Protein AF-A0A285UBF6-F1 (afdb_monomer_lite)

pLDDT: mean 87.91, std 9.46, range [45.56, 95.94]

Organism: NCBI:txid714307

Foldseek 3Di:
DVVVLVVLLVVLVVVQVVCVVVVVDDDDPDPVSSVVSSVVSVVVVVVVVVVVVVVVVVCCVPPVVVVVVVVVQVVVCVVPVDRPPPPPD

Radius of gyration: 24.99 Å; chains: 1; bounding box: 46×31×64 Å

Structure (mmCIF, N/CA/C/O backbone):
data_AF-A0A285UBF6-F1
#
_entry.id   AF-A0A285UBF6-F1
#
loop_
_atom_site.group_PDB
_atom_site.id
_atom_site.type_symbol
_atom_site.label_atom_id
_atom_site.label_alt_id
_atom_site.label_comp_id
_atom_site.label_asym_id
_atom_site.label_entity_id
_atom_site.label_seq_id
_atom_site.pdbx_PDB_ins_code
_atom_site.Cartn_x
_atom_site.Cartn_y
_atom_site.Cartn_z
_atom_site.occupancy
_atom_site.B_iso_or_equiv
_atom_site.auth_seq_id
_atom_site.auth_comp_id
_atom_site.auth_asym_id
_atom_site.auth_atom_id
_atom_site.pdbx_PDB_model_num
ATOM 1 N N . MET A 1 1 ? 15.850 -13.392 -0.431 1.00 76.31 1 MET A N 1
ATOM 2 C CA . MET A 1 1 ? 15.673 -11.980 -0.851 1.00 76.31 1 MET A CA 1
ATOM 3 C C . MET A 1 1 ? 15.727 -11.813 -2.365 1.00 76.31 1 MET A C 1
ATOM 5 O O . MET A 1 1 ? 14.833 -11.172 -2.897 1.00 76.31 1 MET A O 1
ATOM 9 N N . VAL A 1 2 ? 16.678 -12.456 -3.053 1.00 83.06 2 VAL A N 1
ATOM 10 C CA . VAL A 1 2 ? 16.822 -12.427 -4.524 1.00 83.06 2 VAL A CA 1
ATOM 11 C C . VAL A 1 2 ? 15.515 -12.735 -5.269 1.00 83.06 2 VAL A C 1
ATOM 13 O O . VAL A 1 2 ? 15.082 -11.933 -6.086 1.00 83.06 2 VAL A O 1
ATOM 16 N N . MET A 1 3 ? 14.806 -13.810 -4.900 1.00 90.50 3 MET A N 1
ATOM 17 C CA . MET A 1 3 ? 13.509 -14.159 -5.506 1.00 90.50 3 MET A CA 1
ATOM 18 C C . MET A 1 3 ? 12.473 -13.023 -5.432 1.00 90.50 3 MET A C 1
ATOM 20 O O . MET A 1 3 ? 11.733 -12.795 -6.380 1.00 90.50 3 MET A O 1
ATOM 24 N N . ARG A 1 4 ? 12.427 -12.264 -4.326 1.00 85.75 4 A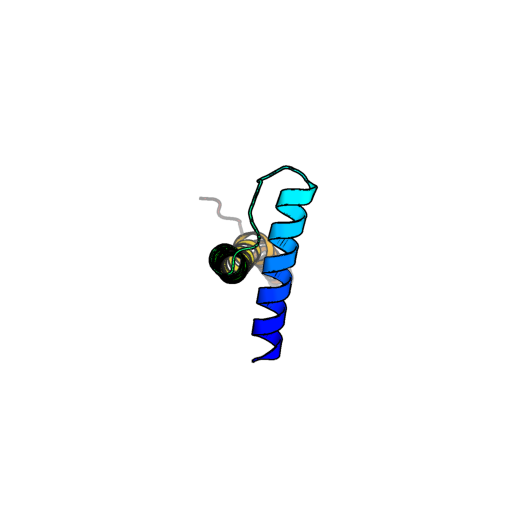RG A N 1
ATOM 25 C CA . ARG A 1 4 ? 11.481 -11.141 -4.197 1.00 85.75 4 ARG A CA 1
ATOM 26 C C . ARG A 1 4 ? 11.826 -10.003 -5.148 1.00 85.75 4 ARG A C 1
ATOM 28 O O . ARG A 1 4 ? 10.919 -9.401 -5.700 1.00 85.75 4 ARG A O 1
ATOM 35 N N . ILE A 1 5 ? 13.113 -9.726 -5.341 1.00 86.00 5 ILE A N 1
ATOM 36 C CA . ILE A 1 5 ? 13.579 -8.688 -6.268 1.00 86.00 5 ILE A CA 1
ATOM 37 C C . ILE A 1 5 ? 13.212 -9.071 -7.705 1.00 86.00 5 ILE A C 1
ATOM 39 O O . ILE A 1 5 ? 12.662 -8.247 -8.427 1.00 86.00 5 ILE A O 1
ATOM 43 N N . ILE A 1 6 ? 13.424 -10.337 -8.081 1.00 89.31 6 ILE A N 1
ATOM 44 C CA . ILE A 1 6 ? 13.035 -10.862 -9.398 1.00 89.31 6 ILE A CA 1
ATOM 45 C C . ILE A 1 6 ? 11.522 -10.732 -9.609 1.00 89.31 6 ILE A C 1
ATOM 47 O O . ILE A 1 6 ? 11.089 -10.268 -10.659 1.00 89.31 6 ILE A O 1
ATOM 51 N N . LEU A 1 7 ? 10.715 -11.069 -8.598 1.00 91.25 7 LEU A N 1
ATOM 52 C CA . LEU A 1 7 ? 9.263 -10.901 -8.666 1.00 91.25 7 LEU A CA 1
ATOM 53 C C . LEU A 1 7 ? 8.853 -9.431 -8.826 1.00 91.25 7 LEU A C 1
ATOM 55 O O . LEU A 1 7 ? 7.966 -9.146 -9.622 1.00 91.25 7 LEU A O 1
ATOM 59 N N . TYR A 1 8 ? 9.499 -8.489 -8.131 1.00 89.56 8 TYR A N 1
ATOM 60 C CA . TYR A 1 8 ? 9.212 -7.064 -8.327 1.00 89.56 8 TYR A CA 1
ATOM 61 C C . TYR A 1 8 ? 9.556 -6.590 -9.735 1.00 89.56 8 TYR A C 1
ATOM 63 O O . TYR A 1 8 ? 8.769 -5.852 -10.320 1.00 89.56 8 TYR A O 1
ATOM 71 N N . ALA A 1 9 ? 10.679 -7.043 -10.290 1.00 88.38 9 ALA A N 1
ATOM 72 C CA . ALA A 1 9 ? 11.055 -6.727 -11.662 1.00 88.38 9 ALA A CA 1
ATOM 73 C C . ALA A 1 9 ? 10.062 -7.322 -12.676 1.00 88.38 9 ALA A C 1
ATOM 75 O O . ALA A 1 9 ? 9.653 -6.636 -13.609 1.00 88.38 9 ALA A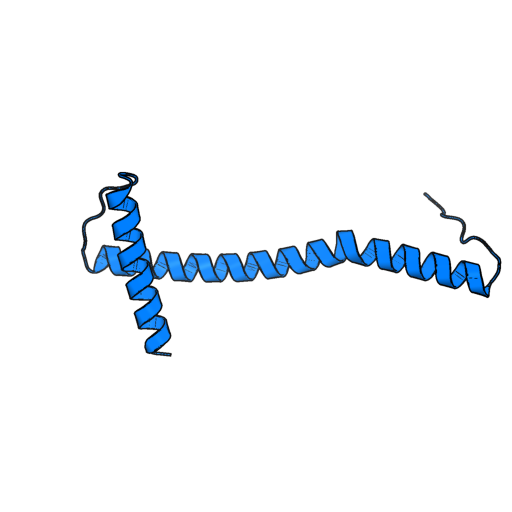 O 1
ATOM 76 N N . ALA A 1 10 ? 9.612 -8.563 -12.462 1.00 91.75 10 ALA A N 1
ATOM 77 C CA . ALA A 1 10 ? 8.595 -9.203 -13.296 1.00 91.75 10 ALA A CA 1
ATOM 78 C C . ALA A 1 10 ? 7.251 -8.456 -13.239 1.00 91.75 10 ALA A C 1
ATOM 80 O O . ALA A 1 10 ? 6.629 -8.230 -14.273 1.00 91.75 10 ALA A O 1
ATOM 81 N N . VAL A 1 11 ? 6.828 -8.016 -12.049 1.00 93.25 11 VAL A N 1
ATOM 82 C CA . VAL A 1 11 ? 5.621 -7.190 -11.881 1.00 93.25 11 VAL A CA 1
ATOM 83 C C . VAL A 1 11 ? 5.802 -5.810 -12.518 1.00 93.25 11 VAL A C 1
ATOM 85 O O . VAL A 1 11 ? 4.872 -5.312 -13.142 1.00 93.25 11 VAL A O 1
ATOM 88 N N . GLY A 1 12 ? 6.991 -5.209 -12.423 1.00 90.81 12 GLY A N 1
ATOM 89 C CA . GLY A 1 12 ? 7.329 -3.963 -13.113 1.00 90.81 12 GLY A CA 1
ATOM 90 C C . GLY A 1 12 ? 7.206 -4.098 -14.634 1.00 90.81 12 GLY A C 1
ATOM 91 O O . GLY A 1 12 ? 6.523 -3.298 -15.270 1.00 90.81 12 GLY A O 1
ATOM 92 N N . L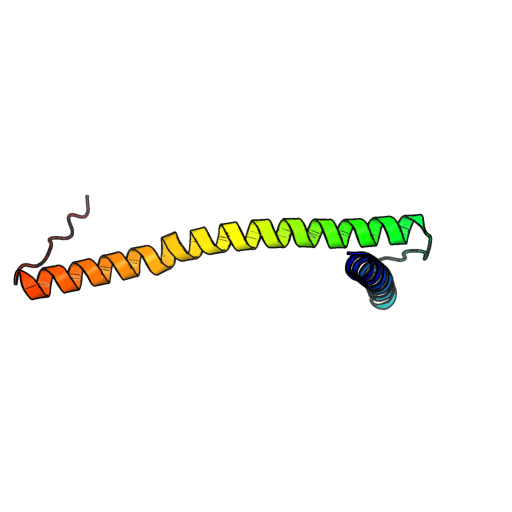EU A 1 13 ? 7.766 -5.159 -15.216 1.00 92.81 13 LEU A N 1
ATOM 93 C CA . LEU A 1 13 ? 7.611 -5.470 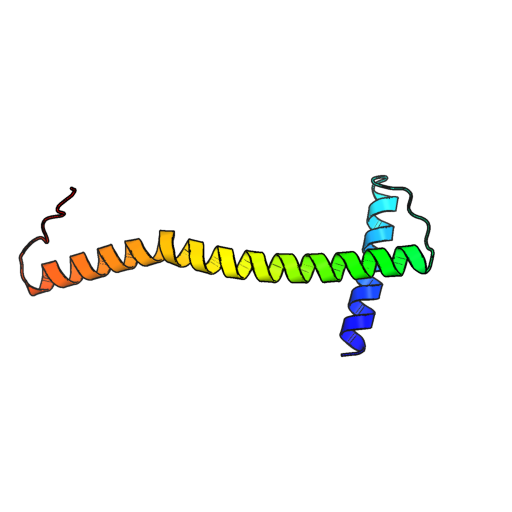-16.642 1.00 92.81 13 LEU A CA 1
ATOM 94 C C . LEU A 1 13 ? 6.145 -5.686 -17.030 1.00 92.81 13 LEU A C 1
ATOM 96 O O . LEU A 1 13 ? 5.678 -5.114 -18.013 1.00 92.81 13 LEU A O 1
ATOM 100 N N . LEU A 1 14 ? 5.403 -6.459 -16.234 1.00 94.00 14 LEU A N 1
ATOM 101 C CA . LEU A 1 14 ? 3.979 -6.703 -16.456 1.00 94.00 14 LEU A CA 1
ATOM 102 C C . LEU A 1 14 ? 3.160 -5.408 -16.369 1.00 94.00 14 LEU A C 1
ATOM 104 O O . LEU A 1 14 ? 2.235 -5.218 -17.151 1.00 94.00 14 LEU A O 1
ATOM 108 N N . SER A 1 15 ? 3.517 -4.486 -15.475 1.00 91.94 15 SER A N 1
ATOM 109 C CA . SER A 1 15 ? 2.844 -3.189 -15.372 1.00 91.94 15 SER A CA 1
ATOM 110 C C . SER A 1 15 ? 3.051 -2.324 -16.620 1.00 91.94 15 SER A C 1
ATOM 112 O O . SER A 1 15 ? 2.084 -1.762 -17.123 1.00 91.94 15 SER A O 1
ATOM 114 N N . ILE A 1 16 ? 4.264 -2.299 -17.188 1.00 93.25 16 ILE A N 1
ATOM 115 C CA . ILE A 1 16 ? 4.545 -1.622 -18.467 1.00 93.25 16 ILE A CA 1
ATOM 116 C C . ILE A 1 16 ? 3.761 -2.283 -19.608 1.00 93.25 16 ILE A C 1
ATOM 118 O O . ILE A 1 16 ? 3.191 -1.589 -20.450 1.00 93.25 16 ILE A O 1
ATOM 122 N N . TYR A 1 17 ? 3.686 -3.616 -19.619 1.00 93.88 17 TYR A N 1
ATOM 123 C CA . TYR A 1 17 ? 2.892 -4.356 -20.598 1.00 93.88 17 TYR A CA 1
ATOM 124 C C . TYR A 1 17 ? 1.414 -3.993 -20.547 1.00 93.88 17 TYR A C 1
ATOM 126 O O . TYR A 1 17 ? 0.842 -3.660 -21.581 1.00 93.88 17 TYR A O 1
ATOM 134 N N . LEU A 1 18 ? 0.811 -3.992 -19.360 1.00 93.00 18 LEU A N 1
ATOM 135 C CA . LEU A 1 18 ? -0.597 -3.640 -19.206 1.00 93.00 18 LEU A CA 1
ATOM 136 C C . LEU A 1 18 ? -0.869 -2.182 -19.592 1.00 93.00 18 LEU A C 1
ATOM 138 O O . LEU A 1 18 ? -1.858 -1.920 -20.267 1.00 93.00 18 LEU A O 1
ATOM 142 N N . LEU A 1 19 ? 0.004 -1.242 -19.215 1.00 93.94 19 LEU A N 1
ATOM 143 C CA . LEU A 1 19 ? -0.162 0.173 -19.570 1.00 93.94 19 LEU A CA 1
ATOM 144 C C . LEU A 1 19 ? -0.145 0.401 -21.085 1.00 93.94 19 LEU A C 1
ATOM 146 O O . LEU A 1 19 ? -0.960 1.174 -21.585 1.00 93.94 19 LEU A O 1
ATOM 150 N N . ASN A 1 20 ? 0.731 -0.305 -21.801 1.00 93.00 20 ASN A N 1
ATOM 151 C CA . ASN A 1 20 ? 0.759 -0.277 -23.260 1.00 93.00 20 ASN A CA 1
ATOM 152 C C . ASN A 1 20 ? -0.450 -1.005 -23.872 1.00 93.00 20 ASN A C 1
ATOM 154 O O . ASN A 1 20 ? -1.052 -0.494 -24.809 1.00 93.00 20 ASN A O 1
ATOM 158 N N . TYR A 1 21 ? -0.824 -2.178 -23.344 1.00 94.25 21 TYR A N 1
ATOM 159 C CA . TYR A 1 21 ? -1.940 -2.989 -23.852 1.00 94.25 21 TYR A CA 1
ATOM 160 C C . TYR A 1 21 ? -3.290 -2.272 -23.745 1.00 94.25 21 TYR A C 1
ATOM 162 O O . TYR A 1 21 ? -4.112 -2.364 -24.650 1.00 94.25 21 TYR A O 1
ATOM 170 N N . PHE A 1 22 ? -3.516 -1.549 -22.648 1.00 95.94 22 PHE A N 1
ATOM 171 C CA . PHE A 1 22 ? -4.720 -0.743 -22.446 1.00 95.94 22 PHE A CA 1
ATOM 172 C C . PHE A 1 22 ? -4.614 0.670 -23.038 1.00 95.94 22 PHE A C 1
ATOM 174 O O . PHE A 1 22 ? -5.486 1.491 -22.771 1.00 95.94 22 PHE A O 1
ATOM 181 N N . GLU A 1 23 ? -3.547 0.970 -23.787 1.00 89.50 23 GLU A N 1
ATOM 182 C CA . GLU A 1 23 ? -3.288 2.286 -24.393 1.00 89.50 23 GLU A CA 1
ATOM 183 C C . GLU A 1 23 ? -3.314 3.453 -23.382 1.00 89.50 23 GLU A C 1
ATOM 185 O O . GLU A 1 23 ? -3.548 4.607 -23.732 1.00 89.50 23 GLU A O 1
ATOM 190 N N . VAL A 1 24 ? -3.038 3.167 -22.104 1.00 91.25 24 VAL A N 1
ATOM 191 C CA . VAL A 1 24 ? -3.011 4.171 -21.027 1.00 91.25 24 VAL A CA 1
ATOM 192 C C . VAL A 1 24 ? -1.754 5.034 -21.133 1.00 91.25 24 VAL A C 1
ATOM 194 O O . VAL A 1 24 ? -1.794 6.233 -20.861 1.00 91.25 24 VAL A O 1
ATOM 197 N N . ALA A 1 25 ? -0.628 4.425 -21.511 1.00 87.06 25 ALA A N 1
ATOM 198 C CA . ALA A 1 25 ? 0.631 5.118 -21.747 1.00 87.06 25 ALA A CA 1
ATOM 199 C C . ALA A 1 25 ? 1.527 4.303 -22.687 1.00 87.06 25 ALA A C 1
ATOM 201 O O . ALA A 1 25 ? 1.739 3.112 -22.458 1.00 87.06 25 ALA A O 1
ATOM 202 N N . ALA A 1 26 ? 2.098 4.964 -23.697 1.00 88.56 26 ALA A N 1
ATOM 203 C CA . ALA A 1 26 ? 3.077 4.373 -24.604 1.00 88.56 26 ALA A CA 1
ATOM 204 C C . ALA A 1 26 ? 4.475 4.414 -23.964 1.00 88.56 26 ALA A C 1
ATOM 206 O O . ALA A 1 26 ? 5.188 5.414 -24.053 1.00 88.56 26 ALA A O 1
ATOM 207 N N . ILE A 1 27 ? 4.845 3.345 -23.262 1.00 89.88 27 ILE A N 1
ATOM 208 C CA . ILE A 1 27 ? 6.103 3.244 -22.514 1.00 89.88 27 ILE A CA 1
ATOM 209 C C . ILE A 1 27 ? 7.026 2.247 -23.209 1.00 89.88 27 ILE A C 1
ATOM 211 O O . ILE A 1 27 ? 6.727 1.056 -23.292 1.00 89.88 27 ILE A O 1
ATOM 215 N N . GLU A 1 28 ? 8.190 2.720 -23.645 1.00 92.69 28 GLU A N 1
ATOM 216 C CA . GLU A 1 28 ? 9.220 1.867 -24.234 1.00 92.69 28 GLU A CA 1
ATOM 217 C C . GLU A 1 28 ? 9.856 0.927 -23.198 1.00 92.69 28 GLU A C 1
ATOM 219 O O . GLU A 1 28 ? 10.101 1.301 -22.046 1.00 92.69 28 GLU A O 1
ATOM 224 N N . TYR A 1 29 ? 10.204 -0.288 -23.625 1.00 90.81 29 TYR A N 1
ATOM 225 C CA . TYR A 1 29 ? 10.880 -1.279 -22.783 1.00 90.81 29 TYR A CA 1
ATOM 226 C C . TYR A 1 29 ? 12.383 -1.004 -22.687 1.00 90.81 29 TYR A C 1
ATOM 228 O O . TYR A 1 29 ? 13.210 -1.716 -23.252 1.00 90.81 29 TYR A O 1
ATOM 236 N N . THR A 1 30 ? 12.741 0.040 -21.946 1.00 93.94 30 THR A N 1
ATOM 237 C CA . THR A 1 30 ? 14.134 0.365 -21.619 1.00 93.94 30 THR A CA 1
ATOM 238 C C . THR A 1 30 ? 14.471 -0.058 -20.192 1.00 93.94 30 THR A C 1
ATOM 240 O O . THR A 1 30 ? 13.601 -0.106 -19.319 1.00 93.94 30 THR A O 1
ATOM 243 N N . PHE A 1 31 ? 15.753 -0.318 -19.912 1.00 89.94 31 PHE A N 1
ATOM 244 C CA . PHE A 1 31 ? 16.212 -0.631 -18.551 1.00 89.94 31 PHE A CA 1
ATOM 245 C C . PHE A 1 31 ? 15.807 0.445 -17.531 1.00 89.94 31 PHE A C 1
ATOM 247 O O . PHE A 1 31 ? 15.438 0.117 -16.405 1.00 89.94 31 PHE A O 1
ATOM 254 N N . VAL A 1 32 ? 15.827 1.718 -17.938 1.00 92.44 32 VAL A N 1
ATOM 255 C CA . VAL A 1 32 ? 15.427 2.859 -17.103 1.00 92.44 32 VAL A CA 1
ATOM 256 C C . VAL A 1 32 ? 13.941 2.776 -16.752 1.00 92.44 32 VAL A C 1
ATOM 258 O O . VAL A 1 32 ? 13.584 2.851 -15.577 1.00 92.44 32 VAL A O 1
ATOM 261 N N . ASN A 1 33 ? 13.077 2.544 -17.742 1.00 92.25 33 ASN A N 1
ATOM 262 C CA . ASN A 1 33 ? 11.632 2.461 -17.525 1.00 92.25 33 ASN A CA 1
ATOM 263 C C . ASN A 1 33 ? 11.256 1.257 -16.657 1.00 92.25 33 ASN A C 1
ATOM 265 O O . ASN A 1 33 ? 10.425 1.378 -15.759 1.00 92.25 33 ASN A O 1
ATOM 269 N N . VAL A 1 34 ? 11.917 0.114 -16.856 1.00 91.44 34 VAL A N 1
ATOM 270 C CA . VAL A 1 34 ? 11.719 -1.081 -16.022 1.00 91.44 34 VAL A CA 1
ATOM 271 C C . VAL A 1 34 ? 12.152 -0.828 -14.578 1.00 91.44 34 VAL A C 1
ATOM 273 O O . VAL A 1 34 ? 11.443 -1.225 -13.649 1.00 91.44 34 VAL A O 1
ATOM 276 N N . ALA A 1 35 ? 13.276 -0.138 -14.364 1.00 90.56 35 ALA A N 1
ATOM 277 C CA . ALA A 1 35 ? 13.730 0.237 -13.028 1.00 90.56 35 ALA A CA 1
ATOM 278 C C . ALA A 1 35 ? 12.743 1.194 -12.339 1.00 90.56 35 ALA A C 1
ATOM 280 O O . ALA A 1 35 ? 12.405 0.983 -11.173 1.00 90.56 35 ALA A O 1
ATOM 281 N N . LEU A 1 36 ? 12.225 2.191 -13.064 1.00 92.44 36 LEU A N 1
ATOM 282 C CA . LEU A 1 36 ? 11.211 3.121 -12.558 1.00 92.44 36 LEU A CA 1
ATOM 283 C C . LEU A 1 36 ? 9.900 2.409 -12.210 1.00 92.44 36 LEU A C 1
ATOM 285 O O . LEU A 1 36 ? 9.383 2.599 -11.110 1.00 92.44 36 LEU A O 1
ATOM 289 N N . ALA A 1 37 ? 9.394 1.546 -13.093 1.00 92.56 37 ALA A N 1
ATOM 290 C CA . ALA A 1 37 ? 8.182 0.767 -12.844 1.00 92.56 37 ALA A CA 1
ATOM 291 C C . ALA A 1 37 ? 8.347 -0.153 -11.626 1.00 92.56 37 ALA A C 1
ATOM 293 O O . ALA A 1 37 ? 7.499 -0.186 -10.735 1.00 92.56 37 ALA A O 1
ATOM 294 N N . THR A 1 38 ? 9.486 -0.840 -11.529 1.00 91.75 38 THR A N 1
ATOM 295 C CA . THR A 1 38 ? 9.823 -1.677 -10.368 1.00 91.75 38 THR A CA 1
ATOM 296 C C . THR A 1 38 ? 9.882 -0.844 -9.083 1.00 91.75 38 THR A C 1
ATOM 298 O O . THR A 1 38 ? 9.318 -1.238 -8.060 1.00 91.75 38 THR A O 1
ATOM 301 N N . GLY A 1 39 ? 10.514 0.333 -9.131 1.00 92.62 39 GLY A N 1
ATOM 302 C CA . GLY A 1 39 ? 10.564 1.278 -8.015 1.00 92.62 39 GLY A CA 1
ATOM 303 C C . GLY A 1 39 ? 9.175 1.750 -7.580 1.00 92.62 39 GLY A C 1
ATOM 304 O O . GLY A 1 39 ? 8.874 1.746 -6.385 1.00 92.62 39 GLY A O 1
ATOM 305 N N . ALA A 1 40 ? 8.297 2.066 -8.534 1.00 92.75 40 ALA A N 1
ATOM 306 C CA . ALA A 1 40 ? 6.918 2.462 -8.268 1.00 92.75 40 ALA A CA 1
ATOM 307 C C . ALA A 1 40 ? 6.116 1.338 -7.591 1.00 92.75 40 ALA A C 1
ATOM 309 O O . ALA A 1 40 ? 5.416 1.590 -6.611 1.00 92.75 40 ALA A O 1
ATOM 310 N N . VAL A 1 41 ? 6.271 0.086 -8.036 1.00 92.62 41 VAL A N 1
ATOM 311 C CA . VAL A 1 41 ? 5.635 -1.084 -7.401 1.00 92.62 41 VAL A CA 1
ATOM 312 C C . VAL A 1 41 ? 6.086 -1.237 -5.944 1.00 92.62 41 VAL A C 1
ATOM 314 O O . VAL A 1 41 ? 5.269 -1.496 -5.053 1.00 92.62 41 VAL A O 1
ATOM 317 N N . VAL A 1 42 ? 7.380 -1.054 -5.669 1.00 92.06 42 VAL A N 1
ATOM 318 C CA . VAL A 1 42 ? 7.910 -1.100 -4.297 1.00 92.06 42 VAL A CA 1
ATOM 319 C C . VAL A 1 42 ? 7.339 0.039 -3.453 1.00 92.06 42 VAL A C 1
ATOM 321 O O . VAL A 1 42 ? 6.909 -0.198 -2.322 1.00 92.06 42 VAL A O 1
ATOM 324 N N . LEU A 1 43 ? 7.282 1.252 -4.002 1.00 93.69 43 LEU A N 1
ATOM 325 C CA . LEU A 1 43 ? 6.723 2.415 -3.321 1.00 93.69 43 LEU A CA 1
ATOM 326 C C . LEU A 1 43 ? 5.238 2.206 -2.991 1.00 93.69 43 LEU A C 1
ATOM 328 O O . LEU A 1 43 ? 4.840 2.380 -1.839 1.00 93.69 43 LEU A O 1
ATOM 332 N N . LEU A 1 44 ? 4.440 1.716 -3.944 1.00 93.06 44 LEU A N 1
ATOM 333 C CA . LEU A 1 44 ? 3.032 1.365 -3.731 1.00 93.06 44 LEU A CA 1
ATOM 334 C C . LEU A 1 44 ? 2.854 0.346 -2.605 1.00 93.06 44 LEU A C 1
ATOM 336 O O . LEU A 1 44 ? 1.955 0.490 -1.779 1.00 93.06 44 LEU A O 1
ATOM 340 N N . ARG A 1 45 ? 3.733 -0.656 -2.511 1.00 90.88 45 ARG A N 1
ATOM 341 C CA . ARG A 1 45 ? 3.697 -1.624 -1.409 1.00 90.88 45 ARG A CA 1
ATOM 342 C C . ARG A 1 45 ? 3.946 -0.965 -0.051 1.00 90.88 45 ARG A C 1
ATOM 344 O O . ARG A 1 45 ? 3.294 -1.334 0.928 1.00 90.88 45 ARG A O 1
ATOM 351 N N . ILE A 1 46 ? 4.890 -0.027 0.023 1.00 92.56 46 ILE A N 1
ATOM 352 C CA . ILE A 1 46 ? 5.180 0.721 1.255 1.00 92.56 46 ILE A CA 1
ATOM 353 C C . ILE A 1 46 ? 3.960 1.557 1.646 1.00 92.56 46 ILE A C 1
ATOM 355 O O . ILE A 1 46 ? 3.494 1.450 2.782 1.00 92.56 46 ILE A O 1
ATOM 359 N N . LEU A 1 47 ? 3.394 2.308 0.698 1.00 93.50 47 LEU A N 1
ATOM 360 C CA . LEU A 1 47 ? 2.187 3.107 0.920 1.00 93.50 47 LEU A CA 1
ATOM 361 C C . LEU A 1 47 ? 1.013 2.233 1.375 1.00 93.50 47 LEU A C 1
ATOM 363 O O . LEU A 1 47 ? 0.374 2.548 2.376 1.00 93.50 47 LEU A O 1
ATOM 367 N N . TYR A 1 48 ? 0.776 1.098 0.716 1.00 92.06 48 TYR A N 1
ATOM 368 C CA . TYR A 1 48 ? -0.265 0.147 1.103 1.00 92.06 48 TYR A CA 1
ATOM 369 C C . TYR A 1 48 ? -0.063 -0.374 2.530 1.00 92.06 48 TYR A C 1
ATOM 371 O O . TYR A 1 48 ? -1.009 -0.454 3.317 1.00 92.06 48 TYR A O 1
ATOM 379 N N . SER A 1 49 ? 1.177 -0.692 2.911 1.00 90.75 49 SER A N 1
ATOM 380 C CA . SER A 1 49 ? 1.474 -1.132 4.275 1.00 90.75 49 SER A CA 1
ATOM 381 C C . SER A 1 49 ? 1.236 -0.035 5.314 1.00 90.75 49 SER A C 1
ATOM 383 O O . SER A 1 49 ? 0.841 -0.356 6.435 1.00 90.75 49 SER A O 1
ATOM 385 N N . LEU A 1 50 ? 1.510 1.229 4.991 1.00 91.56 50 LEU A N 1
ATOM 386 C CA . LEU A 1 50 ? 1.246 2.354 5.891 1.00 91.56 50 LEU A CA 1
ATOM 387 C C . LEU A 1 50 ? -0.258 2.594 6.021 1.00 91.56 50 LEU A C 1
ATOM 389 O O . LEU A 1 50 ? -0.781 2.664 7.133 1.00 91.56 50 LEU A O 1
ATOM 393 N N . PHE A 1 51 ? -0.958 2.629 4.889 1.00 91.38 51 PHE A N 1
ATOM 394 C CA . PHE A 1 51 ? -2.394 2.859 4.839 1.00 91.38 51 PHE A CA 1
ATOM 395 C C . PHE A 1 51 ? -3.175 1.775 5.583 1.00 91.38 51 PHE A C 1
ATOM 397 O O . PHE A 1 51 ? -4.029 2.086 6.401 1.00 91.38 51 PHE A O 1
ATOM 404 N N . THR A 1 52 ? -2.845 0.497 5.383 1.00 91.19 52 THR A N 1
ATOM 405 C CA . THR A 1 52 ? -3.523 -0.611 6.081 1.00 91.19 52 THR A CA 1
ATOM 406 C C . THR A 1 52 ? -3.280 -0.616 7.588 1.00 91.19 52 THR A C 1
ATOM 408 O O . THR A 1 52 ? -4.175 -0.987 8.348 1.00 91.19 52 THR A O 1
ATOM 411 N N . ARG A 1 53 ? -2.098 -0.185 8.049 1.00 89.75 53 ARG A N 1
ATOM 412 C CA . ARG A 1 53 ? -1.840 0.009 9.485 1.00 89.75 53 ARG A CA 1
ATOM 413 C C . ARG A 1 53 ? -2.708 1.124 10.049 1.00 89.75 53 ARG A C 1
ATOM 415 O O . ARG A 1 53 ? -3.338 0.917 11.081 1.00 89.75 53 ARG A O 1
ATOM 422 N N . LEU A 1 54 ? -2.768 2.262 9.361 1.00 88.69 54 LEU A N 1
ATOM 423 C CA . LEU A 1 54 ? -3.600 3.387 9.772 1.00 88.69 54 LEU A CA 1
ATOM 424 C C . LEU A 1 54 ? -5.081 2.991 9.789 1.00 88.69 54 LEU A C 1
ATOM 426 O O . LEU A 1 54 ? -5.749 3.147 10.806 1.00 88.69 54 LEU A O 1
ATOM 430 N N . LEU A 1 55 ? -5.568 2.386 8.704 1.00 91.38 55 LEU A N 1
ATOM 431 C CA . LEU A 1 55 ? -6.948 1.932 8.574 1.00 91.38 55 LEU A CA 1
ATOM 432 C C . LEU A 1 55 ? -7.320 0.945 9.682 1.00 91.38 55 LEU A C 1
ATOM 434 O O . LEU A 1 55 ? -8.408 1.039 10.233 1.00 91.38 55 LEU A O 1
ATOM 438 N N . ARG A 1 56 ? -6.412 0.041 10.069 1.00 90.69 56 ARG A N 1
ATOM 439 C CA . ARG A 1 56 ? -6.643 -0.871 11.197 1.00 90.69 56 ARG A CA 1
ATOM 440 C C . ARG A 1 56 ? -6.887 -0.116 12.503 1.00 90.69 56 ARG A C 1
ATOM 442 O O . ARG A 1 56 ? -7.789 -0.492 13.244 1.00 90.69 56 ARG A O 1
ATOM 449 N N . VAL A 1 57 ? -6.106 0.929 12.781 1.00 89.69 57 VAL A N 1
ATOM 450 C CA . VAL A 1 57 ? -6.287 1.764 13.981 1.00 89.69 57 VAL A CA 1
ATOM 451 C C . VAL A 1 57 ? -7.617 2.508 13.918 1.00 89.69 57 VAL A C 1
ATOM 453 O O . VAL A 1 57 ? -8.353 2.506 14.899 1.00 89.69 57 VAL A O 1
ATOM 456 N N . PHE A 1 58 ? -7.966 3.073 12.761 1.00 90.94 58 PHE A N 1
ATOM 457 C CA . PHE A 1 58 ? -9.257 3.732 12.563 1.00 90.94 58 PHE A CA 1
ATOM 458 C C . PHE A 1 58 ? -10.430 2.768 12.759 1.00 90.94 58 PHE A C 1
ATOM 460 O O . PHE A 1 58 ? -11.333 3.051 13.537 1.00 90.94 58 PHE A O 1
ATOM 467 N N . VAL A 1 59 ? -10.406 1.599 12.118 1.00 89.62 59 VAL A N 1
ATOM 468 C CA . VAL A 1 59 ? -11.450 0.578 12.284 1.00 89.62 59 VAL A CA 1
ATOM 469 C C . VAL A 1 59 ? -11.549 0.146 13.746 1.00 89.62 59 VAL A C 1
ATOM 471 O O . VAL A 1 59 ? -12.648 0.019 14.276 1.00 89.62 59 VAL A O 1
ATOM 474 N N . PHE A 1 60 ? -10.423 -0.022 14.439 1.00 92.06 60 PHE A N 1
ATOM 475 C CA . PHE A 1 60 ? -10.444 -0.323 15.867 1.00 92.06 60 PHE A CA 1
ATOM 476 C C . PHE A 1 60 ? -11.110 0.793 16.687 1.00 92.06 60 PHE A C 1
ATOM 478 O O . PHE A 1 60 ? -12.029 0.523 17.457 1.00 92.06 60 PHE A O 1
ATOM 485 N N . ALA A 1 61 ? -10.698 2.043 16.487 1.00 91.81 61 ALA A N 1
ATOM 486 C CA . ALA A 1 61 ? -11.204 3.184 17.241 1.00 91.81 61 ALA A CA 1
ATOM 487 C C . ALA A 1 61 ? -12.689 3.478 16.977 1.00 91.81 61 ALA A C 1
ATOM 489 O O . ALA A 1 61 ? -13.411 3.817 17.906 1.00 91.81 61 ALA A O 1
ATOM 490 N N . PHE A 1 62 ? -13.158 3.344 15.736 1.00 92.25 62 PHE A N 1
ATOM 491 C CA . PHE A 1 62 ? -14.521 3.734 15.360 1.00 92.25 62 PHE A CA 1
ATOM 492 C C . PHE A 1 62 ? -15.520 2.577 15.330 1.00 92.25 6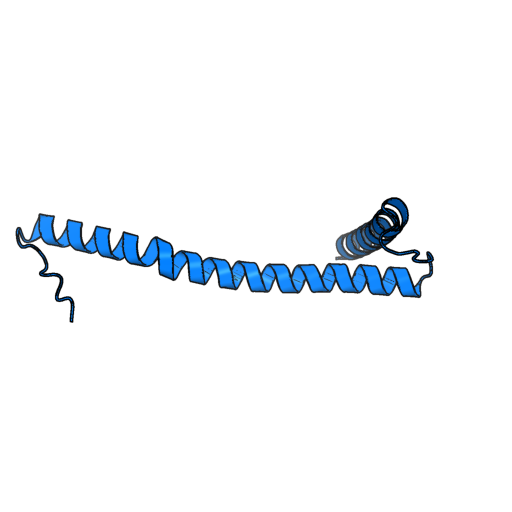2 PHE A C 1
ATOM 494 O O . PHE A 1 62 ? -16.716 2.819 15.442 1.00 92.25 62 PHE A O 1
ATOM 501 N N . VAL A 1 63 ? -15.063 1.330 15.189 1.00 90.88 63 VAL A N 1
ATOM 502 C CA . VAL A 1 63 ? -15.954 0.158 15.154 1.00 90.88 63 VAL A CA 1
ATOM 503 C C . VAL A 1 63 ? -15.849 -0.639 16.445 1.00 90.88 63 VAL A C 1
ATOM 505 O O . VAL A 1 63 ? -16.856 -0.886 17.100 1.00 90.88 63 VAL A O 1
ATOM 508 N N . PHE A 1 64 ? -14.639 -1.025 16.852 1.00 90.62 64 PHE A N 1
ATOM 509 C CA . PHE A 1 64 ? -14.472 -1.894 18.019 1.00 90.62 64 PHE A CA 1
ATOM 510 C C . PHE A 1 64 ? -14.629 -1.149 19.341 1.00 90.62 64 PHE A C 1
ATOM 512 O O . PHE A 1 64 ? -15.255 -1.680 20.253 1.00 90.62 64 PHE A O 1
ATOM 519 N N . LEU A 1 65 ? -14.102 0.070 19.459 1.00 92.06 65 LEU A N 1
ATOM 520 C CA . LEU A 1 65 ? -14.151 0.820 20.714 1.00 92.06 65 LEU A CA 1
ATOM 521 C C . LEU A 1 65 ? -15.594 1.123 21.172 1.00 92.06 65 LEU A C 1
ATOM 523 O O . LEU A 1 65 ? -15.887 0.862 22.339 1.00 92.06 65 LEU A O 1
ATOM 527 N N . PRO A 1 66 ? -16.532 1.552 20.297 1.00 90.75 66 PRO A N 1
ATOM 528 C CA . PRO A 1 66 ? -17.935 1.711 20.685 1.00 90.75 66 PRO A CA 1
ATOM 529 C C . PRO A 1 66 ? -18.616 0.389 21.048 1.00 90.75 66 PRO A C 1
ATOM 531 O O . PRO A 1 66 ? -19.384 0.342 22.005 1.00 90.75 66 PRO A O 1
ATOM 534 N N . LEU A 1 67 ? -18.312 -0.700 20.330 1.00 92.31 67 LEU A N 1
ATOM 535 C C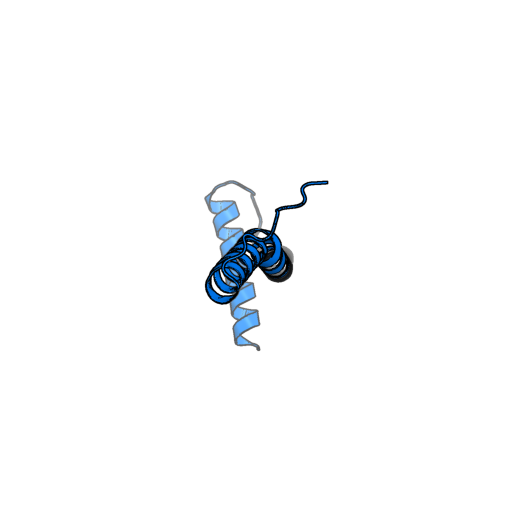A . LEU A 1 67 ? -18.847 -2.030 20.644 1.00 92.31 67 LEU A CA 1
ATOM 536 C C . LEU A 1 67 ? -18.368 -2.529 22.010 1.00 92.31 67 LEU A C 1
ATOM 538 O O . LEU A 1 67 ? -19.160 -3.068 22.778 1.00 92.31 67 LEU A O 1
ATOM 542 N N . ILE A 1 68 ? -17.091 -2.318 22.337 1.00 92.31 68 ILE A N 1
ATOM 543 C CA . ILE A 1 68 ? -16.542 -2.625 23.661 1.00 92.31 68 ILE A CA 1
ATOM 544 C C . ILE A 1 68 ? -17.209 -1.741 24.718 1.00 92.31 68 ILE A C 1
ATOM 546 O O . ILE A 1 68 ? -17.591 -2.250 25.765 1.00 92.31 68 ILE A O 1
ATOM 550 N N . GLY A 1 69 ? -17.409 -0.449 24.440 1.00 87.94 69 GLY A N 1
ATOM 551 C CA . GLY A 1 69 ? -18.137 0.458 25.330 1.00 87.94 69 GLY A CA 1
ATOM 552 C C . GLY A 1 69 ? -19.555 -0.033 25.637 1.00 87.94 69 GLY A C 1
ATOM 553 O O . GLY A 1 69 ? -19.934 -0.122 26.803 1.00 87.94 69 GLY A O 1
ATOM 554 N N . LEU A 1 70 ? -20.304 -0.442 24.610 1.00 89.88 70 LEU A N 1
ATOM 555 C CA . LEU A 1 70 ? -21.631 -1.049 24.753 1.00 89.88 70 LEU A CA 1
ATOM 556 C C . LEU A 1 70 ? -21.595 -2.368 25.528 1.00 89.88 70 LEU A C 1
ATOM 558 O O . LEU A 1 70 ? -22.454 -2.615 26.372 1.00 89.88 70 LEU A O 1
ATOM 562 N N . PHE A 1 71 ? -20.599 -3.212 25.267 1.00 91.88 71 PHE A N 1
ATOM 563 C CA . PHE A 1 71 ? -20.435 -4.469 25.986 1.00 91.88 71 PHE A CA 1
ATOM 564 C C . PHE A 1 71 ? -20.179 -4.230 27.477 1.00 91.88 71 PHE A C 1
ATOM 566 O O . PHE A 1 71 ? -20.845 -4.832 28.315 1.00 91.88 71 PHE A O 1
ATOM 573 N N . VAL A 1 72 ? -19.261 -3.319 27.813 1.00 90.38 72 VAL A N 1
ATOM 574 C CA . VAL A 1 72 ? -18.953 -2.940 29.200 1.00 90.38 72 VAL A CA 1
ATOM 575 C C . VAL A 1 72 ? -20.176 -2.330 29.882 1.00 90.38 72 VAL A C 1
ATOM 577 O O . VAL A 1 72 ? -20.476 -2.703 31.014 1.00 90.38 72 VAL A O 1
ATOM 580 N N . TYR A 1 73 ? -20.911 -1.454 29.190 1.00 87.50 73 TYR A N 1
ATOM 581 C CA . TYR A 1 73 ? -22.175 -0.894 29.671 1.00 87.50 73 TYR A CA 1
ATOM 582 C C . TYR A 1 73 ? -23.169 -1.995 30.052 1.00 87.50 73 TYR A C 1
ATOM 584 O O . TYR A 1 73 ? -23.686 -2.016 31.170 1.00 87.50 73 TYR A O 1
ATOM 592 N N . TYR A 1 74 ? -23.399 -2.940 29.137 1.00 88.62 74 TYR A N 1
ATOM 593 C CA . TYR A 1 74 ? -24.342 -4.030 29.354 1.00 88.62 74 TYR A CA 1
ATOM 594 C C . TYR A 1 74 ? -23.905 -4.908 30.527 1.00 88.62 74 TYR A C 1
ATOM 596 O O . TYR A 1 74 ? -24.703 -5.194 31.420 1.00 88.62 74 TYR A O 1
ATOM 604 N N . LEU A 1 75 ? -22.621 -5.272 30.568 1.00 90.00 75 LEU A N 1
ATOM 605 C CA . LEU A 1 75 ? -22.053 -6.084 31.638 1.00 90.00 75 LEU A CA 1
ATOM 606 C C . LEU A 1 75 ? -22.218 -5.407 33.004 1.00 90.00 75 LEU A C 1
ATOM 608 O O . LEU A 1 75 ? -22.656 -6.046 33.957 1.00 90.00 75 LEU A O 1
ATOM 612 N N . TYR A 1 76 ? -21.912 -4.109 33.088 1.00 87.88 76 TYR A N 1
ATOM 613 C CA . TYR A 1 76 ? -22.092 -3.326 34.306 1.00 87.88 76 TYR A CA 1
ATOM 614 C C . TYR A 1 76 ? -23.557 -3.331 34.744 1.00 87.88 76 TYR A C 1
ATOM 616 O O . TYR A 1 76 ? -23.841 -3.711 35.877 1.00 87.88 76 TYR A O 1
ATOM 624 N N . SER A 1 77 ? -24.481 -2.999 33.835 1.00 86.12 77 SER A N 1
ATOM 625 C CA . SER A 1 77 ? -25.916 -2.945 34.140 1.00 86.12 77 SER A CA 1
ATOM 626 C C . SER A 1 77 ? -26.478 -4.287 34.615 1.00 86.12 77 SER A C 1
ATOM 628 O O . SER A 1 77 ? -27.325 -4.324 35.504 1.00 86.12 77 SER A O 1
ATOM 630 N N . TYR A 1 78 ? -25.962 -5.398 34.081 1.00 89.25 78 TYR A N 1
ATOM 631 C CA . TYR A 1 78 ? -26.360 -6.744 34.479 1.00 89.25 78 TYR A CA 1
ATOM 632 C C . TYR A 1 78 ? -25.948 -7.068 35.920 1.00 89.25 78 TYR A C 1
ATOM 634 O O . TYR A 1 78 ? -26.726 -7.661 36.664 1.00 89.25 78 TYR A O 1
ATOM 642 N N . PHE A 1 79 ? -24.739 -6.674 36.331 1.00 90.50 79 PHE A N 1
ATOM 643 C CA . PHE A 1 79 ? -24.237 -6.963 37.677 1.00 90.50 79 PHE A CA 1
ATOM 644 C C . PHE A 1 79 ? -24.739 -5.986 38.744 1.00 90.50 79 PHE A C 1
ATOM 646 O O . PHE A 1 79 ? -24.942 -6.399 39.884 1.00 90.50 79 PHE A O 1
ATOM 653 N N . THR A 1 80 ? -24.927 -4.707 38.411 1.00 84.56 80 THR A N 1
ATOM 654 C CA . THR A 1 80 ? -25.343 -3.682 39.385 1.00 84.56 80 THR A CA 1
ATOM 655 C C . THR A 1 80 ? -26.851 -3.452 39.416 1.00 84.56 80 THR A C 1
ATOM 657 O O . THR A 1 80 ? -27.351 -2.864 40.373 1.00 84.56 80 THR A O 1
ATOM 660 N N . GLY A 1 81 ? -27.586 -3.889 38.387 1.00 77.75 81 GLY A N 1
ATOM 661 C CA . GLY A 1 81 ? -29.016 -3.610 38.231 1.00 77.75 81 GLY A CA 1
ATOM 662 C C . GLY A 1 81 ? -29.335 -2.131 37.989 1.00 77.75 81 GLY A C 1
ATOM 663 O O . GLY A 1 81 ? -30.504 -1.753 37.978 1.00 77.75 81 GLY A O 1
ATOM 664 N N . GLN A 1 82 ? -28.311 -1.291 37.810 1.00 75.06 82 GLN A N 1
ATOM 665 C CA . GLN A 1 82 ? -28.437 0.140 37.562 1.00 75.06 82 GLN A CA 1
ATOM 666 C C . GLN A 1 82 ? -28.051 0.441 36.114 1.00 75.06 82 GLN A C 1
ATOM 668 O O . GLN A 1 82 ? -27.018 -0.025 35.624 1.00 75.06 82 GLN A O 1
ATOM 673 N N . SER A 1 83 ? -28.866 1.236 35.419 1.00 70.62 83 SER A N 1
ATOM 674 C CA . SER A 1 83 ? -28.452 1.824 34.148 1.00 70.62 83 SER A CA 1
ATOM 675 C C . SER A 1 83 ? -27.308 2.796 34.414 1.00 70.62 83 SER A C 1
ATOM 677 O O . SER A 1 83 ? -27.411 3.648 35.294 1.00 70.62 83 SER A O 1
ATOM 679 N N . VAL A 1 84 ? -26.215 2.692 33.653 1.00 64.88 84 VAL A N 1
ATOM 680 C CA . VAL A 1 84 ? -25.245 3.790 33.608 1.00 64.88 84 VAL A CA 1
ATOM 681 C C . VAL A 1 84 ? -25.962 4.934 32.905 1.00 64.88 84 VAL A C 1
ATOM 683 O O . VAL A 1 84 ? -26.333 4.799 31.739 1.00 64.88 84 VAL A O 1
ATOM 686 N N . ASP A 1 85 ? -26.224 6.034 33.599 1.00 65.50 85 ASP A N 1
ATOM 687 C CA . ASP A 1 85 ? -26.768 7.207 32.929 1.00 65.50 85 ASP A CA 1
ATOM 688 C C . ASP A 1 85 ? -25.735 7.678 31.903 1.00 65.50 85 ASP A C 1
ATOM 690 O O . ASP A 1 85 ? -24.606 8.043 32.241 1.00 65.50 85 ASP A O 1
ATOM 694 N N . LEU A 1 86 ? -26.109 7.606 30.621 1.00 59.44 86 LEU A N 1
ATOM 695 C CA . LEU A 1 86 ? -25.369 8.221 29.527 1.00 59.44 86 LEU A CA 1
ATOM 696 C C . LEU A 1 86 ? -25.501 9.727 29.698 1.00 59.44 86 LEU A C 1
ATOM 698 O O . LEU A 1 86 ? -26.386 10.382 29.152 1.00 59.44 86 LEU A O 1
ATOM 702 N N . VAL A 1 87 ? -24.611 10.250 30.522 1.00 55.00 87 VAL A N 1
ATOM 703 C CA . VAL A 1 87 ? -24.327 11.659 30.681 1.00 55.00 87 VAL A CA 1
ATOM 704 C C . VAL A 1 87 ? -23.792 12.169 29.335 1.00 55.00 87 VAL A C 1
ATOM 706 O O . VAL A 1 87 ? -22.602 12.108 29.035 1.00 55.00 87 VAL A O 1
ATOM 709 N N . LEU A 1 88 ? -24.721 12.583 28.473 1.00 45.56 88 LEU A N 1
ATOM 710 C CA . LEU A 1 88 ? -24.463 13.247 27.200 1.00 45.56 88 LEU A CA 1
ATOM 711 C C . LEU A 1 88 ? -24.347 14.750 27.471 1.00 45.56 88 LEU A C 1
ATOM 713 O O . LEU A 1 88 ? -25.302 15.498 27.257 1.00 45.56 88 LEU A O 1
ATOM 717 N N . TRP A 1 89 ? -23.193 15.182 27.972 1.00 50.41 89 TRP A N 1
ATOM 718 C CA . TRP A 1 89 ? -22.774 16.582 27.914 1.00 50.41 89 TRP A CA 1
ATOM 719 C C . TRP A 1 89 ? -21.322 16.698 27.469 1.00 50.41 89 TRP A C 1
ATOM 721 O O . TRP A 1 89 ? -20.461 16.014 28.066 1.00 50.41 89 TRP A O 1
#

Secondary structure (DSSP, 8-state):
-HHHHHHHHHHHHHHHHHHHHTTS------HHHHHHHHHHHHHHHHHHHHHHHHHHHHHIIIIIHHHHHHHHHHHHHHHHS--------

Sequence (89 aa):
MVMRIILYAAVGLLSIYLLNYFEVAAIEYTFVNVALATGAVVLLRILYSLFTRLLRVFVFAFVFLPLIGLFVYYLYSYFTGQSVDLVLW